Protein AF-A0A078JNH1-F1 (afdb_monomer)

Nearest PDB structures (foldseek):
  8ba0-assembly1_V  TM=3.307E-01  e=3.893E+00  Drosophila melanogaster

Structure (mmCIF, N/CA/C/O backbone):
data_AF-A0A078JNH1-F1
#
_entry.id   AF-A0A078JNH1-F1
#
loop_
_atom_site.group_PDB
_atom_site.id
_atom_site.type_symbol
_atom_site.label_atom_id
_atom_site.label_alt_id
_atom_site.label_comp_id
_atom_site.label_asym_id
_atom_site.label_entity_id
_atom_site.label_seq_id
_atom_site.pdbx_PDB_ins_code
_atom_site.Cartn_x
_atom_site.Cartn_y
_atom_site.Cartn_z
_atom_site.occupancy
_atom_site.B_iso_or_equiv
_atom_site.auth_seq_id
_atom_site.auth_comp_id
_atom_site.auth_asym_id
_atom_site.auth_atom_id
_atom_site.pdbx_PDB_model_num
ATOM 1 N N . THR A 1 1 ? -23.205 9.622 12.282 1.00 54.44 1 THR A N 1
ATOM 2 C CA . THR A 1 1 ? -22.327 8.786 13.148 1.00 54.44 1 THR A CA 1
ATOM 3 C C . THR A 1 1 ? -20.959 8.615 12.498 1.00 54.44 1 THR A C 1
ATOM 5 O O . THR A 1 1 ? -20.899 8.583 11.277 1.00 54.44 1 THR A O 1
ATOM 8 N N . GLU A 1 2 ? -19.852 8.508 13.252 1.00 53.31 2 GLU A N 1
ATOM 9 C CA . GLU A 1 2 ? -18.493 8.303 12.682 1.00 53.31 2 GLU A CA 1
ATOM 10 C C . GLU A 1 2 ? -18.423 7.120 11.695 1.00 53.31 2 GLU A C 1
ATOM 12 O O . GLU A 1 2 ? -17.671 7.160 10.721 1.00 53.31 2 GLU A O 1
ATOM 17 N N . LEU A 1 3 ? -19.259 6.097 11.907 1.00 55.19 3 LEU A N 1
ATOM 18 C CA . LEU A 1 3 ? -19.440 4.958 11.005 1.00 55.19 3 LEU A CA 1
ATOM 19 C C . LEU A 1 3 ? -19.937 5.370 9.608 1.00 55.19 3 LEU A C 1
ATOM 21 O O . LEU A 1 3 ? -19.397 4.893 8.618 1.00 55.19 3 LEU A O 1
ATOM 25 N N . GLN A 1 4 ? -20.882 6.310 9.501 1.00 54.06 4 GLN A N 1
ATOM 26 C CA . GLN A 1 4 ? -21.410 6.780 8.210 1.00 54.06 4 GLN A CA 1
ATOM 27 C C . GLN A 1 4 ? -20.365 7.560 7.400 1.00 54.06 4 GLN A C 1
ATOM 29 O O . GLN A 1 4 ? -20.279 7.383 6.188 1.00 54.06 4 GLN A O 1
ATOM 34 N N . LEU A 1 5 ? -19.526 8.368 8.060 1.00 58.75 5 LEU A N 1
ATOM 35 C CA . LEU A 1 5 ? -18.417 9.077 7.405 1.00 58.75 5 LEU A CA 1
ATOM 36 C C . LEU A 1 5 ? -17.328 8.108 6.920 1.00 58.75 5 LEU A C 1
ATOM 38 O O . LEU A 1 5 ? -16.784 8.293 5.831 1.00 58.75 5 LEU A O 1
ATOM 42 N N . ARG A 1 6 ? -17.033 7.052 7.694 1.00 55.78 6 ARG A N 1
ATOM 43 C CA . ARG A 1 6 ? -16.137 5.964 7.265 1.00 55.78 6 ARG A CA 1
ATOM 44 C C . ARG A 1 6 ? -16.710 5.211 6.062 1.00 55.78 6 ARG A C 1
ATOM 46 O O . ARG A 1 6 ? -15.981 4.979 5.103 1.00 55.78 6 ARG A O 1
ATOM 53 N N . GLN A 1 7 ? -18.005 4.892 6.077 1.00 56.88 7 GLN A N 1
ATOM 54 C CA . GLN A 1 7 ? -18.687 4.214 4.969 1.00 56.88 7 GLN A CA 1
ATOM 55 C C . GLN A 1 7 ? -18.676 5.058 3.683 1.00 56.88 7 GLN A C 1
ATOM 57 O O . GLN A 1 7 ? -18.342 4.548 2.619 1.00 56.88 7 GLN A O 1
ATOM 62 N N . GLN A 1 8 ? -18.993 6.354 3.786 1.00 54.41 8 GLN A N 1
ATOM 63 C CA . GLN A 1 8 ? -19.017 7.291 2.656 1.00 54.41 8 GLN A CA 1
ATOM 64 C C . GLN A 1 8 ? -17.631 7.477 2.026 1.00 54.41 8 GLN A C 1
ATOM 66 O O . GLN A 1 8 ? -17.498 7.371 0.808 1.00 54.41 8 GLN A O 1
ATOM 71 N N . LYS A 1 9 ? -16.579 7.671 2.837 1.00 56.66 9 LYS A N 1
ATOM 72 C CA . LYS A 1 9 ? -15.195 7.738 2.332 1.00 56.66 9 LYS A CA 1
ATOM 73 C C . LYS A 1 9 ? -14.790 6.453 1.610 1.00 56.66 9 LYS A C 1
ATOM 75 O O . LYS A 1 9 ? -14.185 6.517 0.542 1.00 56.66 9 LYS A O 1
ATOM 80 N N . LYS A 1 10 ? -15.179 5.298 2.156 1.00 56.53 10 LYS A N 1
ATOM 81 C CA . LYS A 1 10 ? -14.921 3.987 1.550 1.00 56.53 10 LYS A CA 1
ATOM 82 C C . LYS A 1 10 ? -15.655 3.807 0.216 1.00 56.53 10 LYS A C 1
ATOM 84 O O . LYS A 1 10 ? -15.110 3.184 -0.681 1.00 56.53 10 LYS A O 1
ATOM 89 N N . TYR A 1 11 ? -16.843 4.386 0.048 1.00 55.97 11 TYR A N 1
ATOM 90 C CA . TYR A 1 11 ? -17.604 4.302 -1.205 1.00 55.97 11 TYR A CA 1
ATOM 91 C C . TYR A 1 11 ? -17.050 5.203 -2.319 1.00 55.97 11 TYR A C 1
ATOM 93 O O . TYR A 1 11 ? -17.003 4.780 -3.469 1.00 55.97 11 TYR A O 1
ATOM 101 N N . VAL A 1 12 ? -16.601 6.422 -1.991 1.00 58.09 12 VAL A N 1
ATOM 102 C CA . VAL A 1 12 ? -16.107 7.391 -2.991 1.00 58.09 12 VAL A CA 1
ATOM 103 C C . VAL A 1 12 ? -14.664 7.098 -3.424 1.00 58.09 12 VAL A C 1
ATOM 105 O O . VAL A 1 12 ? -14.333 7.259 -4.594 1.00 58.09 12 VAL A O 1
ATOM 108 N N . PHE A 1 13 ? -13.805 6.634 -2.509 1.00 56.25 13 PHE A N 1
ATOM 109 C CA . PHE A 1 13 ? -12.390 6.358 -2.803 1.00 56.25 13 PHE A CA 1
ATOM 110 C C . PHE A 1 13 ? -12.049 4.863 -2.929 1.00 56.25 13 PHE A C 1
ATOM 112 O O . PHE A 1 13 ? -11.072 4.507 -3.593 1.00 56.25 13 PHE A O 1
ATOM 119 N N . GLY A 1 14 ? -12.843 3.968 -2.331 1.00 60.53 14 GLY A N 1
ATOM 120 C CA . GLY A 1 14 ? -12.448 2.571 -2.116 1.00 60.53 14 GLY A CA 1
ATOM 121 C C . GLY A 1 14 ? -12.211 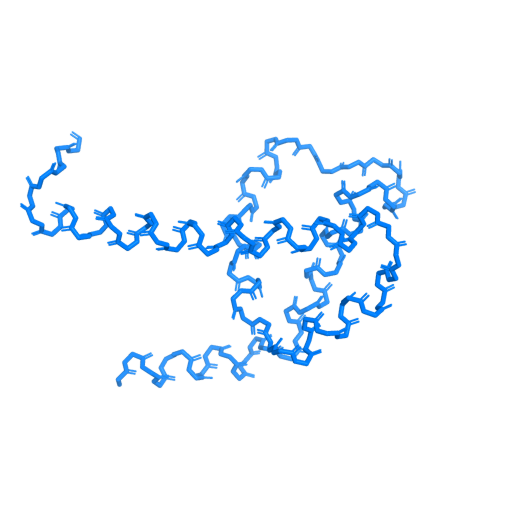1.761 -3.386 1.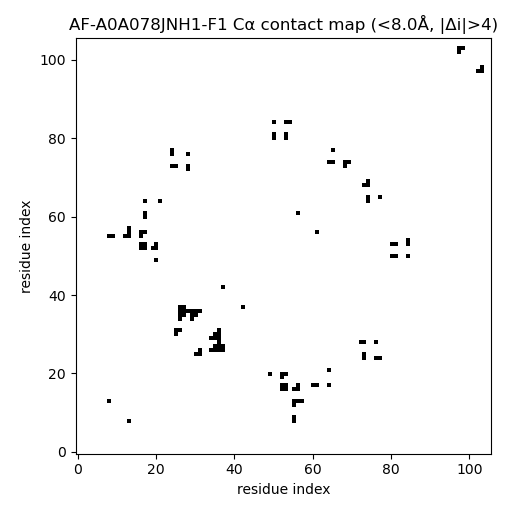00 60.53 14 GLY A C 1
ATOM 122 O O . GLY A 1 14 ? -11.349 0.894 -3.381 1.00 60.53 14 GLY A O 1
ATOM 123 N N . HIS A 1 15 ? -12.875 2.081 -4.502 1.00 68.19 15 HIS A N 1
ATOM 124 C CA . HIS A 1 15 ? -12.716 1.308 -5.740 1.00 68.19 15 HIS A CA 1
ATOM 125 C C . HIS A 1 15 ? -11.387 1.543 -6.476 1.00 68.19 15 HIS A C 1
ATOM 127 O O . HIS A 1 15 ? -11.058 0.796 -7.399 1.00 68.19 15 HIS A O 1
ATOM 133 N N . 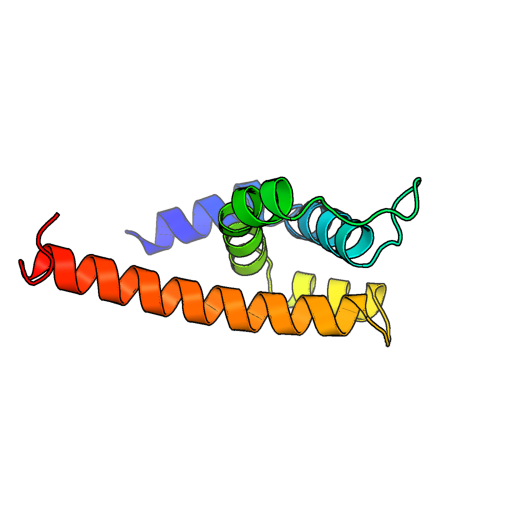HIS A 1 16 ? -10.614 2.575 -6.119 1.00 80.56 16 HIS A N 1
ATOM 134 C CA . HIS A 1 16 ? -9.379 2.919 -6.837 1.00 80.56 16 HIS A CA 1
ATOM 135 C C . HIS A 1 16 ? -8.162 3.162 -5.938 1.00 80.56 16 HIS A C 1
ATOM 137 O O . HIS A 1 16 ? -7.052 3.258 -6.462 1.00 80.56 16 HIS A O 1
ATOM 143 N N . CYS A 1 17 ? -8.316 3.189 -4.608 1.00 85.81 17 CYS A N 1
ATOM 144 C CA . CYS A 1 17 ? -7.189 3.331 -3.676 1.00 85.81 17 CYS A CA 1
ATOM 145 C C . CYS A 1 17 ? -6.073 2.310 -3.928 1.00 85.81 17 CYS A C 1
ATOM 147 O O . CYS A 1 17 ? -4.895 2.670 -3.905 1.00 85.81 17 CYS A O 1
ATOM 149 N N . PHE A 1 18 ? -6.433 1.060 -4.231 1.00 89.75 18 PHE A N 1
ATOM 150 C CA . PHE A 1 18 ? -5.459 -0.002 -4.473 1.00 89.75 18 PHE A CA 1
ATOM 151 C C . PHE A 1 18 ? -4.579 0.264 -5.702 1.00 89.75 18 PHE A C 1
ATOM 153 O O . PHE A 1 18 ? -3.437 -0.182 -5.733 1.00 89.75 18 PHE A O 1
ATOM 160 N N . LYS A 1 19 ? -5.063 1.026 -6.696 1.00 91.88 19 LYS A N 1
ATOM 161 C CA . LYS A 1 19 ? -4.277 1.392 -7.885 1.00 91.88 19 LYS A CA 1
ATOM 162 C C . LYS A 1 19 ? -3.146 2.349 -7.514 1.00 91.88 19 LYS A C 1
ATOM 164 O O . LYS A 1 19 ? -1.997 2.104 -7.867 1.00 91.88 19 LYS A O 1
ATOM 169 N N . PHE A 1 20 ? -3.459 3.394 -6.746 1.00 91.88 20 PHE A N 1
ATOM 170 C CA . PHE A 1 20 ? -2.453 4.330 -6.236 1.00 91.88 20 PHE A CA 1
ATOM 171 C C . PHE A 1 20 ? -1.459 3.633 -5.308 1.00 91.88 20 PHE A C 1
ATOM 173 O O . PHE A 1 20 ? -0.252 3.828 -5.441 1.00 91.88 20 PHE A O 1
ATOM 180 N N . LEU A 1 21 ? -1.959 2.769 -4.419 1.00 94.19 21 LEU A N 1
ATOM 181 C CA . LEU A 1 21 ? -1.114 1.975 -3.533 1.00 94.19 21 LEU A CA 1
ATOM 182 C C . LEU A 1 21 ? -0.186 1.039 -4.323 1.00 94.19 21 LEU A C 1
ATOM 184 O O . LEU A 1 21 ? 0.998 0.957 -4.013 1.00 94.19 21 LEU A O 1
ATOM 188 N N . SER A 1 22 ? -0.695 0.384 -5.372 1.00 94.56 22 SER A N 1
ATOM 189 C CA . SER A 1 22 ? 0.102 -0.486 -6.241 1.00 94.56 22 SER A CA 1
ATOM 190 C C . SER A 1 22 ? 1.257 0.266 -6.895 1.00 94.56 22 SER A C 1
ATOM 192 O O . SER A 1 22 ? 2.396 -0.188 -6.825 1.00 94.56 22 SER A O 1
ATOM 194 N N . ILE A 1 23 ? 0.975 1.438 -7.473 1.00 92.81 23 ILE A N 1
ATOM 195 C CA . ILE A 1 23 ? 1.983 2.282 -8.127 1.00 92.81 23 ILE A CA 1
ATOM 196 C C . ILE A 1 23 ? 3.058 2.709 -7.128 1.00 92.81 23 ILE A C 1
ATOM 198 O O . ILE A 1 23 ? 4.245 2.571 -7.414 1.00 92.81 23 ILE A O 1
ATOM 202 N N . TYR A 1 24 ? 2.649 3.190 -5.953 1.00 94.00 24 TYR A N 1
ATOM 203 C CA . TYR A 1 24 ? 3.580 3.592 -4.904 1.00 94.00 24 TYR A CA 1
ATOM 204 C C . TYR A 1 24 ? 4.516 2.440 -4.519 1.00 94.00 24 TYR A C 1
ATOM 206 O O . TYR A 1 24 ? 5.729 2.612 -4.547 1.00 94.00 24 TYR A O 1
ATOM 214 N N . ILE A 1 25 ? 3.975 1.247 -4.253 1.00 94.25 25 ILE A N 1
ATOM 215 C CA . ILE A 1 25 ? 4.774 0.076 -3.861 1.00 94.25 25 ILE A CA 1
ATOM 216 C C . ILE A 1 25 ? 5.742 -0.339 -4.974 1.00 94.25 25 ILE A C 1
ATOM 218 O O . ILE A 1 25 ? 6.919 -0.562 -4.701 1.00 94.25 25 ILE A O 1
ATOM 222 N N . TRP A 1 26 ? 5.281 -0.405 -6.226 1.00 92.81 26 TRP A N 1
ATOM 223 C CA . TRP A 1 26 ? 6.146 -0.752 -7.356 1.00 92.81 26 TRP A CA 1
ATOM 224 C C . TRP A 1 26 ? 7.326 0.212 -7.495 1.00 92.81 26 TRP A C 1
ATOM 226 O O . TRP A 1 26 ? 8.464 -0.230 -7.665 1.00 92.81 26 TRP A O 1
ATOM 236 N N . ILE A 1 27 ? 7.072 1.519 -7.389 1.00 91.44 27 ILE A N 1
ATOM 237 C CA . ILE A 1 27 ? 8.128 2.533 -7.455 1.00 91.44 27 ILE A CA 1
ATOM 238 C C . ILE A 1 27 ? 9.053 2.411 -6.239 1.00 91.44 27 ILE A C 1
ATOM 240 O O . ILE A 1 27 ? 10.266 2.383 -6.423 1.00 91.44 27 ILE A O 1
ATOM 244 N N . SER A 1 28 ? 8.519 2.265 -5.022 1.00 91.19 28 SER A N 1
ATOM 245 C CA . SER A 1 28 ? 9.316 2.097 -3.796 1.00 91.19 28 SER A CA 1
ATOM 246 C C . SER A 1 28 ? 10.239 0.880 -3.847 1.00 91.19 28 SER A C 1
ATOM 248 O O . SER A 1 28 ? 11.360 0.941 -3.349 1.00 91.19 28 SER A O 1
ATOM 250 N N . CYS A 1 29 ? 9.816 -0.202 -4.500 1.00 90.25 29 CYS A N 1
ATOM 251 C CA . CYS A 1 29 ? 10.638 -1.392 -4.708 1.00 90.25 29 CYS A CA 1
ATOM 252 C C . CYS A 1 29 ? 11.594 -1.295 -5.916 1.00 90.25 29 CYS A C 1
ATOM 254 O O . CYS A 1 29 ? 12.263 -2.274 -6.234 1.00 90.25 29 CYS A O 1
ATOM 256 N N . GLY A 1 30 ? 11.682 -0.140 -6.585 1.00 87.12 30 GLY A N 1
ATOM 257 C CA . GLY A 1 30 ? 12.632 0.102 -7.675 1.00 87.12 30 GLY A CA 1
ATOM 258 C C . GLY A 1 30 ? 12.177 -0.395 -9.050 1.00 87.12 30 GLY A C 1
ATOM 259 O O . GLY A 1 30 ? 12.980 -0.439 -9.977 1.00 87.12 30 GLY A O 1
ATOM 260 N N . TYR A 1 31 ? 10.896 -0.730 -9.224 1.00 83.31 31 TYR A N 1
ATOM 261 C CA . TYR A 1 31 ? 10.331 -1.171 -10.508 1.00 83.31 31 TYR A CA 1
ATOM 262 C C . TYR A 1 31 ? 9.711 -0.025 -11.328 1.00 83.31 31 TYR A C 1
ATOM 264 O O . TYR A 1 31 ? 8.970 -0.263 -12.279 1.00 83.31 31 TYR A O 1
ATOM 272 N N . GLY A 1 32 ? 9.991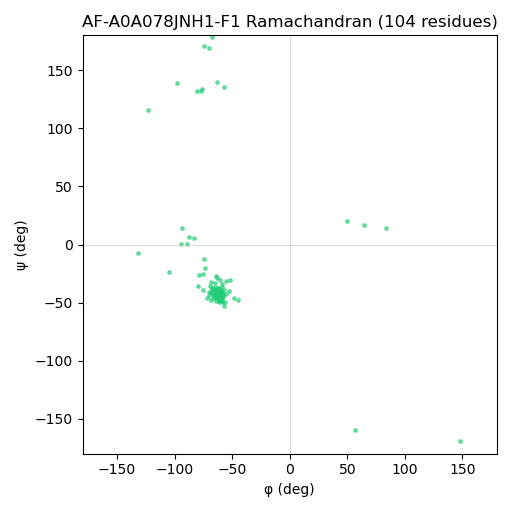 1.232 -10.970 1.00 74.88 32 GLY A N 1
ATOM 273 C CA . GLY A 1 32 ? 9.553 2.395 -11.746 1.00 74.88 32 GLY A CA 1
ATOM 274 C C . GLY A 1 32 ? 10.280 2.532 -13.098 1.00 74.88 32 GLY A C 1
ATOM 275 O O . GLY A 1 32 ? 11.312 1.894 -13.310 1.00 74.88 32 GLY A O 1
ATOM 276 N N . PRO A 1 33 ? 9.815 3.422 -14.000 1.00 71.25 33 PRO A N 1
ATOM 277 C CA . PRO A 1 33 ? 10.414 3.629 -15.328 1.00 71.25 33 PRO A CA 1
ATOM 278 C C . PRO A 1 33 ? 11.909 3.973 -15.299 1.00 71.25 33 PRO A C 1
ATOM 280 O O . PRO A 1 33 ? 12.656 3.609 -16.200 1.00 71.25 33 PRO A O 1
ATOM 283 N N . LEU A 1 34 ? 12.347 4.652 -14.236 1.00 74.62 34 LEU A N 1
ATOM 284 C CA . LEU A 1 34 ? 13.744 5.031 -14.017 1.00 74.62 34 LEU A CA 1
ATOM 285 C C . LEU A 1 34 ? 14.521 4.029 -13.150 1.00 74.62 34 LEU A C 1
ATOM 287 O O . LEU A 1 34 ? 15.682 4.276 -12.841 1.00 74.62 34 LEU A O 1
ATOM 291 N N . LYS A 1 35 ? 13.880 2.937 -12.707 1.00 73.69 35 LYS A N 1
ATOM 292 C CA . LYS A 1 35 ? 14.386 1.968 -11.715 1.00 73.69 35 LYS A CA 1
ATOM 293 C C . LYS A 1 35 ? 14.934 2.595 -10.425 1.00 73.69 35 LYS A C 1
ATOM 295 O O . LYS A 1 35 ? 15.705 1.980 -9.694 1.00 73.69 35 LYS A O 1
ATOM 300 N N . MET A 1 36 ? 14.530 3.830 -10.145 1.00 75.50 36 MET A N 1
ATOM 301 C CA . MET A 1 36 ? 14.841 4.539 -8.914 1.00 75.50 36 MET A CA 1
ATOM 302 C C . MET A 1 36 ? 13.657 4.420 -7.961 1.00 75.50 36 MET A C 1
ATOM 304 O O . MET A 1 36 ? 12.503 4.535 -8.381 1.00 75.50 36 MET A O 1
ATOM 308 N N . GLY A 1 37 ? 13.965 4.202 -6.684 1.00 83.00 37 GLY A N 1
ATOM 309 C CA . GLY A 1 37 ? 12.989 4.299 -5.606 1.00 83.00 37 GLY A CA 1
ATOM 310 C C . GLY A 1 37 ? 12.505 5.733 -5.382 1.00 83.00 37 GLY A C 1
ATOM 311 O O . GLY A 1 37 ? 12.965 6.688 -6.015 1.00 83.00 37 GLY A O 1
ATOM 312 N N . ILE A 1 38 ? 11.589 5.897 -4.432 1.00 88.12 38 ILE A N 1
ATOM 313 C CA . ILE A 1 38 ? 11.150 7.218 -3.974 1.00 88.12 38 ILE A CA 1
ATOM 314 C C . ILE A 1 38 ? 12.236 7.804 -3.065 1.00 88.12 38 ILE A C 1
ATOM 316 O O . ILE A 1 38 ? 12.749 7.126 -2.175 1.00 88.12 38 ILE A O 1
ATOM 320 N N . LYS A 1 39 ? 12.601 9.076 -3.277 1.00 90.25 39 LYS A N 1
ATOM 321 C CA . LYS A 1 39 ? 13.528 9.779 -2.376 1.00 90.25 39 LYS A CA 1
ATOM 322 C C . LYS A 1 39 ? 12.967 9.769 -0.956 1.00 90.25 39 LYS A C 1
ATOM 324 O O . LYS A 1 39 ? 11.803 10.107 -0.773 1.00 90.25 39 LYS A O 1
ATOM 329 N N . ARG A 1 40 ? 13.808 9.477 0.040 1.00 88.44 40 ARG A N 1
ATOM 330 C CA . ARG A 1 40 ? 13.404 9.342 1.451 1.00 88.44 40 ARG A CA 1
ATOM 331 C C . ARG A 1 40 ? 12.533 10.499 1.959 1.00 88.44 40 ARG A C 1
ATOM 333 O O . ARG A 1 40 ? 11.506 10.250 2.565 1.00 88.44 40 ARG A O 1
ATOM 340 N N . GLU A 1 41 ? 12.899 11.747 1.669 1.00 90.50 41 GLU A N 1
ATOM 341 C CA . GLU A 1 41 ? 12.131 12.931 2.102 1.00 90.50 41 GLU A CA 1
ATOM 342 C C . GLU A 1 41 ? 10.713 12.966 1.511 1.00 90.50 41 GLU A C 1
ATOM 344 O O . GLU A 1 41 ? 9.740 13.306 2.188 1.00 90.50 41 GLU A O 1
ATOM 349 N N . VAL A 1 42 ? 10.590 12.576 0.240 1.00 90.88 42 VAL A N 1
ATOM 350 C CA . VAL A 1 42 ? 9.298 12.472 -0.446 1.0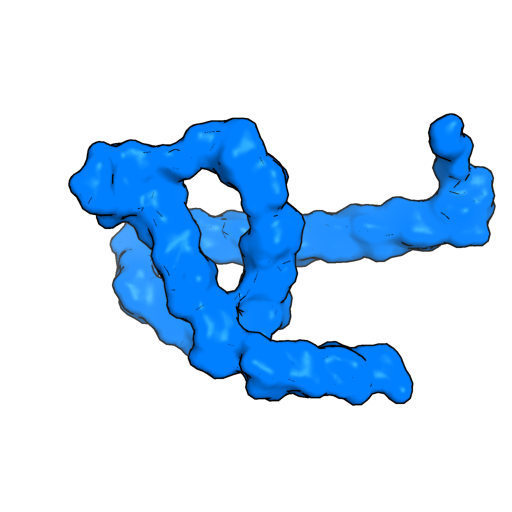0 90.88 42 VAL A CA 1
ATOM 351 C C . VAL A 1 42 ? 8.512 11.297 0.127 1.00 90.88 42 VAL A C 1
ATOM 353 O O . VAL A 1 42 ? 7.328 11.445 0.412 1.00 90.88 42 VAL A O 1
ATOM 356 N N . ASP A 1 43 ? 9.170 10.159 0.346 1.00 91.81 43 ASP A N 1
ATOM 357 C CA . ASP A 1 43 ? 8.559 8.968 0.932 1.00 91.81 43 ASP A CA 1
ATOM 358 C C . ASP A 1 43 ? 7.955 9.267 2.309 1.00 91.81 43 ASP A C 1
ATOM 360 O O . ASP A 1 43 ? 6.760 9.065 2.519 1.00 91.81 43 ASP A O 1
ATOM 364 N N . GLU A 1 44 ? 8.748 9.853 3.208 1.00 90.69 44 GLU A N 1
ATOM 365 C CA . GLU A 1 44 ? 8.337 10.260 4.556 1.00 90.69 44 GLU A CA 1
ATOM 366 C C . GLU A 1 44 ? 7.147 11.225 4.529 1.00 90.69 44 GLU A C 1
ATOM 368 O O . GLU A 1 44 ? 6.217 11.087 5.327 1.00 90.69 44 GLU A O 1
ATOM 373 N N . THR A 1 45 ? 7.130 12.157 3.574 1.00 93.94 45 THR A N 1
ATOM 374 C CA . THR A 1 45 ? 6.020 13.105 3.396 1.00 93.94 45 THR A CA 1
ATOM 375 C C . THR A 1 45 ? 4.749 12.414 2.890 1.00 93.94 45 THR A C 1
ATOM 377 O O . THR A 1 45 ? 3.642 12.776 3.290 1.00 93.94 45 THR A O 1
ATOM 380 N N . LEU A 1 46 ? 4.883 11.396 2.034 1.00 93.12 46 LEU A N 1
ATOM 381 C CA . LEU A 1 46 ? 3.758 10.631 1.490 1.00 93.12 46 LEU A CA 1
ATOM 382 C C . LEU A 1 46 ? 3.202 9.596 2.478 1.00 93.12 46 LEU A C 1
ATOM 384 O O . LEU A 1 46 ? 2.015 9.264 2.388 1.00 93.12 46 LEU A O 1
ATOM 388 N N . ARG A 1 47 ? 4.011 9.102 3.429 1.00 92.31 47 ARG A N 1
ATOM 389 C CA . ARG A 1 47 ? 3.647 8.022 4.369 1.00 92.31 47 ARG A CA 1
ATOM 390 C C . ARG A 1 47 ? 2.256 8.171 5.003 1.00 92.31 47 ARG A C 1
ATOM 392 O O . ARG A 1 47 ? 1.507 7.193 4.964 1.00 92.31 47 ARG A O 1
ATOM 399 N N . PRO A 1 48 ? 1.837 9.338 5.537 1.00 89.75 48 PRO A N 1
ATOM 400 C CA . PRO A 1 48 ? 0.498 9.483 6.111 1.00 89.75 48 PRO A CA 1
ATOM 401 C C . PRO A 1 48 ? -0.627 9.208 5.103 1.00 89.75 48 PRO A C 1
ATOM 403 O O . PRO A 1 48 ? -1.615 8.554 5.440 1.00 89.75 48 PRO A O 1
ATOM 406 N N . GLY A 1 49 ? -0.466 9.673 3.861 1.00 90.88 49 GLY A N 1
ATOM 407 C CA . GLY A 1 49 ? -1.412 9.422 2.775 1.00 90.88 49 GLY A CA 1
ATOM 408 C C . GLY A 1 49 ? -1.424 7.954 2.355 1.00 90.88 49 GLY A C 1
ATOM 409 O O . GLY A 1 49 ? -2.491 7.375 2.172 1.00 90.88 49 GLY A O 1
ATOM 410 N N . VAL A 1 50 ? -0.252 7.318 2.288 1.00 93.75 50 VAL A N 1
ATOM 411 C CA . VAL A 1 50 ? -0.127 5.883 1.992 1.00 93.75 50 VAL A CA 1
ATOM 412 C C . VAL A 1 50 ? -0.835 5.041 3.052 1.00 93.75 50 VAL A C 1
ATOM 414 O O . VAL A 1 50 ? -1.599 4.144 2.703 1.00 93.75 50 VAL A O 1
ATOM 417 N N . TYR A 1 51 ? -0.674 5.354 4.340 1.00 92.44 51 TYR A N 1
ATOM 418 C CA . TYR A 1 51 ? -1.409 4.663 5.402 1.00 92.44 51 TYR A CA 1
ATOM 419 C C . TYR A 1 51 ? -2.926 4.832 5.266 1.00 92.44 51 TYR A C 1
ATOM 421 O O . TYR A 1 51 ? -3.668 3.874 5.478 1.00 92.44 51 TYR A O 1
ATOM 429 N N . ALA A 1 52 ? -3.396 6.012 4.851 1.00 88.12 52 ALA A N 1
ATOM 430 C CA . ALA A 1 52 ? -4.814 6.2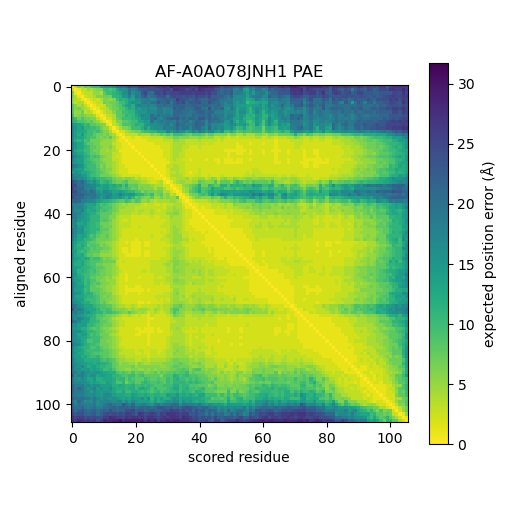24 4.569 1.00 88.12 52 ALA A CA 1
ATOM 431 C C . ALA A 1 52 ? -5.306 5.385 3.374 1.00 88.12 52 ALA A C 1
ATOM 433 O O . ALA A 1 52 ? -6.425 4.869 3.411 1.00 88.12 52 ALA A O 1
ATOM 434 N N . LEU A 1 53 ? -4.480 5.195 2.336 1.00 90.62 53 LEU A N 1
ATOM 435 C CA . LEU A 1 53 ? -4.794 4.298 1.216 1.00 90.62 53 LEU A CA 1
ATOM 436 C C . LEU A 1 53 ? -4.869 2.833 1.667 1.00 90.62 53 LEU A C 1
ATOM 438 O O . LEU A 1 53 ? -5.798 2.129 1.270 1.00 90.62 53 LEU A O 1
ATOM 442 N N . VAL A 1 54 ? -3.939 2.385 2.517 1.00 91.06 54 VAL A N 1
ATOM 443 C CA . VAL A 1 54 ? -3.928 1.023 3.082 1.00 91.06 54 VAL A CA 1
ATOM 444 C C . VAL A 1 54 ? -5.196 0.743 3.899 1.00 91.06 54 VAL A C 1
ATOM 446 O O . VAL A 1 54 ? -5.795 -0.323 3.740 1.00 91.06 54 VAL A O 1
ATOM 449 N N . ASP A 1 55 ? -5.632 1.695 4.731 1.00 87.12 55 ASP A N 1
ATOM 450 C CA . ASP A 1 55 ? -6.873 1.589 5.521 1.00 87.12 55 ASP A CA 1
ATOM 451 C C . ASP A 1 55 ? -8.136 1.624 4.640 1.00 87.12 55 ASP A C 1
ATOM 453 O O . ASP A 1 55 ? -9.133 0.962 4.928 1.00 87.12 55 ASP A O 1
ATOM 457 N N . SER A 1 56 ? -8.081 2.357 3.524 1.00 86.81 56 SER A N 1
ATOM 458 C CA . SER A 1 56 ? -9.206 2.482 2.589 1.00 86.81 56 SER A CA 1
ATOM 459 C C . SER A 1 56 ? -9.413 1.241 1.715 1.00 86.81 56 SER A C 1
ATOM 461 O O . SER A 1 56 ? -10.536 1.003 1.267 1.00 86.81 56 SER A O 1
ATOM 463 N N . CYS A 1 57 ? -8.365 0.443 1.479 1.00 88.94 57 CYS A N 1
ATOM 464 C CA . CYS A 1 57 ? -8.464 -0.803 0.718 1.00 88.94 57 CYS A CA 1
ATOM 465 C C . CYS A 1 57 ? -9.373 -1.819 1.432 1.00 88.94 57 CYS A C 1
ATOM 467 O O . CYS A 1 57 ? -9.322 -1.988 2.655 1.00 88.94 57 CYS A O 1
ATOM 469 N N . SER A 1 58 ? -10.201 -2.532 0.670 1.00 87.75 58 SER A N 1
ATOM 470 C CA . SER A 1 58 ? -10.941 -3.693 1.170 1.00 87.75 58 SER A CA 1
ATOM 471 C C . SER A 1 58 ? -10.027 -4.916 1.343 1.00 87.75 58 SER A C 1
ATOM 473 O O . SER A 1 58 ? -8.867 -4.910 0.925 1.00 87.75 58 SER A O 1
ATOM 475 N N . ASP A 1 59 ? -10.535 -5.984 1.964 1.00 88.81 59 ASP A N 1
ATOM 476 C CA . ASP A 1 59 ? -9.806 -7.259 2.036 1.00 88.81 59 ASP A CA 1
ATOM 477 C C . ASP A 1 59 ? -9.561 -7.848 0.644 1.00 88.81 59 ASP A C 1
ATOM 479 O O . ASP A 1 59 ? -8.468 -8.339 0.368 1.00 88.81 59 ASP A O 1
ATOM 483 N N . GLN A 1 60 ? -10.537 -7.707 -0.258 1.00 90.25 60 GLN A N 1
ATOM 484 C CA . GLN A 1 60 ? -10.416 -8.138 -1.646 1.00 90.25 60 GLN A CA 1
ATOM 485 C C . GLN A 1 60 ? -9.327 -7.356 -2.389 1.00 90.25 60 GLN A C 1
ATOM 487 O O . GLN A 1 60 ? -8.513 -7.962 -3.078 1.00 90.25 60 GLN A O 1
ATOM 492 N N . ASP A 1 61 ? -9.256 -6.034 -2.208 1.00 91.38 61 ASP A N 1
ATOM 493 C CA . ASP A 1 61 ? -8.201 -5.209 -2.811 1.00 91.38 61 ASP A CA 1
ATOM 494 C C . ASP A 1 61 ? -6.812 -5.622 -2.317 1.00 91.38 61 ASP A C 1
ATOM 496 O O . ASP A 1 61 ? -5.867 -5.728 -3.098 1.00 91.38 61 ASP A O 1
ATOM 500 N N . ARG A 1 62 ? -6.678 -5.894 -1.013 1.00 90.06 62 ARG A N 1
ATOM 501 C CA . ARG A 1 62 ? -5.419 -6.373 -0.430 1.00 90.06 62 ARG A CA 1
ATOM 502 C C . ARG A 1 62 ? -5.025 -7.735 -0.988 1.00 90.06 62 ARG A C 1
ATOM 504 O O . ARG A 1 62 ? -3.871 -7.926 -1.362 1.00 90.06 62 ARG A O 1
ATOM 511 N N . GLN A 1 63 ? -5.966 -8.672 -1.068 1.00 92.50 63 GLN A N 1
ATOM 512 C CA . GLN A 1 63 ? -5.713 -9.999 -1.628 1.00 92.50 63 GLN A CA 1
ATOM 513 C C . GLN A 1 63 ? -5.353 -9.927 -3.117 1.00 92.50 63 GLN A C 1
ATOM 515 O O . GLN A 1 63 ? -4.429 -10.611 -3.565 1.00 92.50 63 GLN A O 1
ATOM 520 N N . TYR A 1 64 ? -6.023 -9.052 -3.868 1.00 93.12 64 TYR A N 1
ATOM 521 C CA . TYR A 1 64 ? -5.676 -8.751 -5.250 1.00 93.12 64 TYR A CA 1
ATOM 522 C C . TYR A 1 64 ? -4.239 -8.230 -5.354 1.00 93.12 64 TYR A C 1
ATOM 524 O O . TYR A 1 64 ? -3.454 -8.780 -6.120 1.00 93.12 64 TYR A O 1
ATOM 532 N N . LEU A 1 65 ? -3.846 -7.250 -4.533 1.00 94.12 65 LEU A N 1
ATOM 533 C CA . LEU A 1 65 ? -2.474 -6.732 -4.521 1.00 94.12 65 LEU A CA 1
ATOM 534 C C . LEU A 1 65 ? -1.443 -7.811 -4.167 1.00 94.12 65 LEU A C 1
ATOM 536 O O . LEU A 1 65 ? -0.415 -7.903 -4.832 1.00 94.12 65 LEU A O 1
ATOM 540 N N . HIS A 1 66 ? -1.717 -8.663 -3.174 1.00 93.81 66 HIS A N 1
ATOM 541 C CA . HIS A 1 66 ? -0.846 -9.800 -2.854 1.00 93.81 66 HIS A CA 1
ATOM 542 C C . HIS A 1 66 ? -0.674 -10.759 -4.037 1.00 93.81 66 HIS A C 1
ATOM 544 O O . HIS A 1 66 ? 0.420 -11.280 -4.235 1.00 93.81 66 HIS A O 1
ATOM 550 N N . THR A 1 67 ? -1.732 -10.968 -4.823 1.00 94.25 67 THR A N 1
ATOM 551 C CA . THR A 1 67 ? -1.696 -11.813 -6.023 1.00 94.25 67 THR A CA 1
ATOM 552 C C . THR A 1 67 ? -0.904 -11.142 -7.146 1.00 94.25 67 THR A C 1
ATOM 554 O O . THR A 1 67 ? -0.029 -11.770 -7.731 1.00 94.25 67 THR A O 1
ATOM 557 N N . VAL A 1 68 ? -1.155 -9.854 -7.406 1.00 92.75 68 VAL A N 1
ATOM 558 C CA . VAL A 1 68 ? -0.460 -9.063 -8.439 1.00 92.75 68 VAL A CA 1
ATOM 559 C C . VAL A 1 68 ? 1.037 -8.963 -8.172 1.00 92.75 68 VAL A C 1
ATOM 561 O O . VAL A 1 68 ? 1.829 -9.042 -9.105 1.00 92.75 68 VAL A O 1
ATOM 564 N N . PHE A 1 69 ? 1.438 -8.776 -6.915 1.00 94.12 69 PHE A N 1
ATOM 565 C CA . PHE A 1 69 ? 2.854 -8.687 -6.564 1.00 94.12 69 PHE A CA 1
ATOM 566 C C . PHE A 1 69 ? 3.575 -10.034 -6.603 1.00 94.12 69 PHE A C 1
ATOM 568 O O . PHE A 1 69 ? 4.801 -10.040 -6.691 1.00 94.12 69 PHE A O 1
ATOM 575 N N . GLY A 1 70 ? 2.843 -11.150 -6.531 1.00 92.38 70 GLY A N 1
ATOM 576 C CA . GLY A 1 70 ? 3.433 -12.480 -6.438 1.00 92.38 70 GLY A CA 1
ATOM 577 C C . GLY A 1 70 ? 4.372 -12.619 -5.236 1.00 92.38 70 GLY A C 1
ATOM 578 O O . GLY A 1 70 ? 4.302 -11.870 -4.262 1.00 92.38 70 GLY A O 1
ATOM 579 N N . GLU A 1 71 ? 5.266 -13.599 -5.276 1.00 90.38 71 GLU A N 1
ATOM 580 C CA . GLU A 1 71 ? 6.347 -13.693 -4.294 1.00 90.38 71 GLU A CA 1
ATOM 581 C C . GLU A 1 71 ? 7.450 -12.686 -4.620 1.00 90.38 71 GLU A C 1
ATOM 583 O O . GLU A 1 71 ? 7.895 -12.592 -5.762 1.00 90.38 71 GLU A O 1
ATOM 588 N N . GLY A 1 72 ? 7.900 -11.925 -3.618 1.00 90.06 72 GLY A N 1
ATOM 589 C CA . GLY A 1 72 ? 8.989 -10.976 -3.814 1.00 90.06 72 GLY A CA 1
ATOM 590 C C . GLY A 1 72 ? 8.918 -9.717 -2.948 1.00 90.06 72 GLY A C 1
ATOM 591 O O . GLY A 1 72 ? 8.108 -9.621 -2.018 1.00 90.06 72 GLY A O 1
ATOM 592 N N . PRO A 1 73 ? 9.775 -8.726 -3.253 1.00 90.81 73 PRO A N 1
ATOM 593 C CA . PRO A 1 73 ? 9.955 -7.534 -2.428 1.00 90.81 73 PRO A CA 1
ATOM 594 C C . PRO A 1 73 ? 8.678 -6.695 -2.303 1.00 90.81 73 PRO A C 1
ATOM 596 O O . PRO A 1 73 ? 8.374 -6.239 -1.206 1.00 90.81 73 PRO A O 1
ATOM 599 N N . CYS A 1 74 ? 7.882 -6.557 -3.369 1.00 94.06 74 CYS A N 1
ATOM 600 C CA . CYS A 1 74 ? 6.638 -5.780 -3.337 1.00 94.06 74 CYS A CA 1
ATOM 601 C C . CYS A 1 74 ? 5.592 -6.375 -2.383 1.00 94.06 74 CYS A C 1
ATOM 603 O O . CYS A 1 74 ? 4.929 -5.641 -1.648 1.00 94.06 74 CYS A O 1
ATOM 605 N N . ARG A 1 75 ? 5.468 -7.710 -2.340 1.00 94.75 75 ARG A N 1
ATOM 606 C CA . ARG A 1 75 ? 4.553 -8.402 -1.418 1.00 94.75 75 ARG A CA 1
ATOM 607 C C . ARG A 1 75 ? 4.991 -8.236 0.035 1.00 94.75 75 ARG A C 1
ATOM 609 O O . ARG A 1 75 ? 4.147 -7.969 0.890 1.00 94.75 75 ARG A O 1
ATOM 616 N N . ASN A 1 76 ? 6.292 -8.348 0.302 1.00 94.25 76 ASN A N 1
ATOM 617 C CA . ASN A 1 76 ? 6.851 -8.133 1.639 1.00 94.25 76 ASN A CA 1
ATOM 618 C C . ASN A 1 76 ? 6.677 -6.677 2.084 1.00 94.25 76 ASN A C 1
ATOM 620 O O . ASN A 1 76 ? 6.289 -6.415 3.221 1.00 94.25 76 ASN A O 1
ATOM 624 N N . TYR A 1 77 ? 6.890 -5.733 1.168 1.00 94.69 77 TYR A N 1
ATOM 625 C CA . TYR A 1 77 ? 6.709 -4.312 1.426 1.00 94.69 77 TYR A CA 1
ATOM 626 C C . TYR A 1 77 ? 5.242 -3.962 1.715 1.00 94.69 77 TYR A C 1
ATOM 628 O O . TYR A 1 77 ? 4.970 -3.223 2.657 1.00 94.69 77 TYR A O 1
ATOM 636 N N . LEU A 1 78 ? 4.278 -4.553 0.994 1.00 95.69 78 LEU A N 1
ATOM 637 C CA . LEU A 1 78 ? 2.848 -4.416 1.307 1.00 95.69 78 LEU A CA 1
ATOM 638 C C . LEU A 1 78 ? 2.518 -4.902 2.731 1.00 95.69 78 LEU A C 1
ATOM 640 O O . LEU A 1 78 ? 1.756 -4.246 3.444 1.00 95.69 78 LEU A O 1
ATOM 644 N N . ALA A 1 79 ? 3.088 -6.033 3.156 1.00 94.38 79 ALA A N 1
ATOM 645 C CA . ALA A 1 79 ? 2.868 -6.570 4.499 1.00 94.38 79 ALA A CA 1
ATOM 646 C C . ALA A 1 79 ? 3.457 -5.655 5.588 1.00 94.38 79 ALA A C 1
ATOM 648 O O . ALA A 1 79 ? 2.774 -5.348 6.568 1.00 94.38 79 ALA A O 1
ATOM 649 N N . ALA A 1 80 ? 4.683 -5.162 5.383 1.00 94.69 80 ALA A N 1
ATOM 650 C CA . ALA A 1 80 ? 5.327 -4.202 6.280 1.00 94.69 80 ALA A CA 1
ATOM 651 C C . ALA A 1 80 ? 4.521 -2.896 6.378 1.00 94.69 80 ALA A C 1
ATOM 653 O O . ALA A 1 80 ? 4.198 -2.445 7.475 1.00 94.69 80 ALA A O 1
ATOM 654 N N . LEU A 1 81 ? 4.086 -2.348 5.238 1.00 94.19 81 LEU A N 1
ATOM 655 C CA . LEU A 1 81 ? 3.225 -1.165 5.180 1.00 94.19 81 LEU A CA 1
ATOM 656 C C . LEU A 1 81 ? 1.941 -1.335 5.988 1.00 94.19 81 LEU A C 1
ATOM 658 O O . LEU A 1 81 ? 1.516 -0.406 6.677 1.00 94.19 81 LEU A O 1
ATOM 662 N N . LYS A 1 82 ? 1.307 -2.511 5.905 1.00 93.44 82 LYS A N 1
ATOM 663 C CA . LYS A 1 82 ? 0.089 -2.791 6.663 1.00 93.44 82 LYS A CA 1
ATOM 664 C C . LYS A 1 82 ? 0.361 -2.769 8.164 1.00 93.44 82 LYS A C 1
ATOM 666 O O . LYS A 1 82 ? -0.333 -2.052 8.886 1.00 93.44 82 LYS A O 1
ATOM 671 N N . GLN A 1 83 ? 1.403 -3.464 8.613 1.00 93.69 83 GLN A N 1
ATOM 672 C CA . GLN A 1 83 ? 1.808 -3.477 10.017 1.00 93.69 83 GLN A CA 1
ATOM 673 C C . GLN A 1 83 ? 2.130 -2.065 10.537 1.00 93.69 83 GLN A C 1
ATOM 675 O O . GLN A 1 83 ? 1.657 -1.665 11.602 1.00 93.69 83 GLN A O 1
ATOM 680 N N . GLU A 1 84 ? 2.892 -1.285 9.772 1.00 92.56 84 GLU A N 1
ATOM 681 C CA . GLU A 1 84 ? 3.248 0.093 10.115 1.00 92.56 84 GLU A CA 1
ATOM 682 C C . GLU A 1 84 ? 2.020 1.009 10.169 1.00 92.56 84 GLU A C 1
ATOM 684 O O . GLU A 1 84 ? 1.900 1.824 11.086 1.00 92.56 84 GLU A O 1
ATOM 689 N N . SER A 1 85 ? 1.067 0.843 9.244 1.00 90.25 85 SER A N 1
ATOM 690 C CA . SER A 1 85 ? -0.186 1.607 9.246 1.00 90.25 85 SER A CA 1
ATOM 691 C C . SER A 1 85 ? -1.013 1.354 10.513 1.00 90.25 85 SER A C 1
ATOM 693 O O . SER A 1 85 ? -1.527 2.302 11.114 1.00 90.25 85 SER A O 1
ATOM 695 N N . ASP A 1 86 ? -1.069 0.102 10.978 1.00 89.44 86 ASP A N 1
ATOM 696 C CA . ASP A 1 86 ? -1.812 -0.290 12.177 1.00 89.44 86 ASP A CA 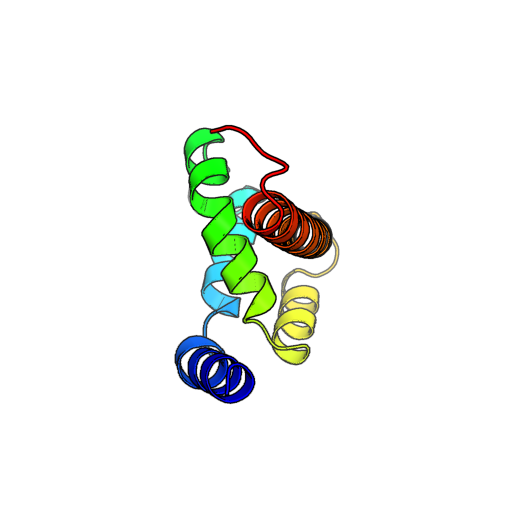1
ATOM 697 C C . ASP A 1 86 ? -1.146 0.262 13.450 1.00 89.44 86 ASP A C 1
ATOM 699 O O . ASP A 1 86 ? -1.820 0.783 14.349 1.00 89.44 86 ASP A O 1
ATOM 703 N N . LEU A 1 87 ? 0.191 0.224 13.508 1.00 88.25 87 LEU A N 1
ATOM 704 C CA . LEU A 1 87 ? 0.971 0.841 14.584 1.00 88.25 87 LEU A CA 1
ATOM 705 C C . LEU A 1 87 ? 0.792 2.361 14.612 1.00 88.25 87 LEU A C 1
ATOM 707 O O . LEU A 1 87 ? 0.550 2.928 15.681 1.00 88.25 87 LEU A O 1
ATOM 711 N N . ASN A 1 88 ? 0.851 3.020 13.454 1.00 86.50 88 ASN A N 1
ATOM 712 C CA . ASN A 1 88 ? 0.646 4.459 13.347 1.00 86.50 88 ASN A CA 1
ATOM 713 C C . ASN A 1 88 ? -0.768 4.856 13.791 1.00 86.50 88 ASN A C 1
ATOM 715 O O . ASN A 1 88 ? -0.933 5.815 14.546 1.00 86.50 88 ASN A O 1
ATOM 719 N N . PHE A 1 89 ? -1.791 4.088 13.409 1.00 81.00 89 PHE A N 1
ATOM 720 C CA . PHE A 1 89 ? -3.159 4.314 13.875 1.00 81.00 89 PHE A CA 1
ATOM 721 C C . PHE A 1 89 ? -3.267 4.203 15.403 1.00 81.00 89 PHE A C 1
ATOM 723 O O . PHE A 1 89 ? -3.856 5.075 16.053 1.00 81.00 89 PHE A O 1
ATOM 730 N N . LYS A 1 90 ? -2.651 3.174 16.002 1.00 82.38 90 LYS A N 1
ATOM 731 C CA . LYS A 1 90 ? -2.599 2.996 17.461 1.00 82.38 90 LYS A CA 1
ATOM 732 C C . LYS A 1 90 ? -1.894 4.170 18.148 1.00 82.38 90 LYS A C 1
ATOM 734 O O . LYS A 1 90 ? -2.443 4.725 19.102 1.00 82.38 90 LYS A O 1
ATOM 739 N N . TYR A 1 91 ? -0.725 4.571 17.647 1.00 81.94 91 TYR A N 1
ATOM 740 C CA . TYR A 1 91 ? 0.050 5.690 18.184 1.00 81.94 91 TYR A CA 1
ATOM 741 C C . TYR A 1 91 ? -0.725 7.005 18.099 1.00 81.94 91 TYR A C 1
ATOM 743 O O . TYR A 1 91 ? -0.840 7.719 19.093 1.00 81.94 91 TYR A O 1
ATOM 751 N N . MET A 1 92 ? -1.318 7.302 16.941 1.00 78.06 92 MET A N 1
ATOM 752 C CA . MET A 1 92 ? -2.120 8.507 16.745 1.00 78.06 92 MET A CA 1
ATOM 753 C C . MET A 1 92 ? -3.300 8.536 17.715 1.00 78.06 92 MET A C 1
ATOM 755 O O . MET A 1 92 ? -3.504 9.533 18.407 1.00 78.06 92 MET A O 1
ATOM 759 N N . LYS A 1 93 ? -4.030 7.423 17.855 1.00 77.38 93 LYS A N 1
ATOM 760 C CA . LYS A 1 93 ? -5.132 7.303 18.819 1.00 77.38 93 LYS A CA 1
ATOM 761 C C . LYS A 1 93 ? -4.666 7.552 20.257 1.00 77.38 93 LYS A C 1
ATOM 763 O O . LYS A 1 93 ? -5.335 8.267 21.004 1.00 77.38 93 LYS A O 1
ATOM 768 N N . GLU A 1 94 ? -3.520 6.999 20.652 1.00 77.00 94 GLU A N 1
ATOM 769 C CA . GLU A 1 94 ? -2.954 7.216 21.984 1.00 77.00 94 GLU A CA 1
ATOM 770 C C . GLU A 1 94 ? -2.497 8.665 22.193 1.00 77.00 94 GLU A C 1
ATOM 772 O O . GLU A 1 94 ? -2.772 9.247 23.244 1.00 77.00 94 GLU A O 1
ATOM 777 N N . ARG A 1 95 ? -1.862 9.278 21.190 1.00 77.00 95 ARG A N 1
ATOM 778 C CA . ARG A 1 95 ? -1.436 10.681 21.216 1.00 77.00 95 ARG A CA 1
ATOM 779 C C . ARG A 1 95 ? -2.632 11.613 21.381 1.00 77.00 95 ARG A C 1
ATOM 781 O O . ARG A 1 95 ? -2.623 12.440 22.288 1.00 77.00 95 ARG A O 1
ATOM 788 N N . PHE A 1 96 ? -3.698 11.423 20.601 1.00 76.44 96 PHE A N 1
ATOM 789 C CA . PHE A 1 96 ? -4.947 12.174 20.769 1.00 76.44 96 PHE A CA 1
ATOM 790 C C . PHE A 1 96 ? -5.563 11.962 22.155 1.00 76.44 96 PHE A C 1
ATOM 792 O O . PHE A 1 96 ? -6.032 12.921 22.767 1.00 76.44 96 PHE A O 1
ATOM 799 N N . ARG A 1 97 ? -5.517 10.735 22.695 1.00 76.38 97 ARG A N 1
ATOM 800 C CA . ARG A 1 97 ? -5.966 10.462 24.068 1.00 76.38 97 ARG A CA 1
ATOM 801 C C . ARG A 1 97 ? -5.146 11.250 25.089 1.00 76.38 97 ARG A C 1
ATOM 803 O O . ARG A 1 97 ? -5.722 11.857 25.983 1.00 76.38 97 ARG A O 1
ATOM 810 N N . LYS A 1 98 ? -3.815 11.261 24.966 1.00 75.88 98 LYS A N 1
ATOM 811 C CA . LYS A 1 98 ? -2.923 11.992 25.881 1.00 75.88 98 LYS A CA 1
ATOM 812 C C . LYS A 1 98 ? -3.113 13.510 25.782 1.00 75.88 98 LYS A C 1
ATOM 814 O O . LYS A 1 98 ? -3.128 14.156 26.825 1.00 75.88 98 LYS A O 1
ATOM 819 N N . ILE A 1 99 ? -3.338 14.053 24.580 1.00 78.31 99 ILE A N 1
ATOM 820 C CA . ILE A 1 99 ? -3.685 15.470 24.368 1.00 78.31 99 ILE A CA 1
ATOM 821 C C . ILE A 1 99 ? -5.012 15.805 25.064 1.00 78.31 99 ILE A C 1
ATOM 823 O O . ILE A 1 99 ? -5.061 16.743 25.852 1.00 78.31 99 ILE A O 1
ATOM 827 N N . LYS A 1 100 ? -6.066 14.998 24.865 1.00 74.94 100 LYS A N 1
ATOM 828 C CA . LYS A 1 100 ? -7.363 15.197 25.545 1.00 74.94 100 LYS A CA 1
ATOM 829 C C . LYS A 1 100 ? -7.274 15.115 27.072 1.00 74.94 100 LYS A C 1
ATOM 831 O O . LYS A 1 100 ? -8.055 15.759 27.756 1.00 74.94 100 LYS A O 1
ATOM 836 N N . MET A 1 101 ? -6.341 14.326 27.602 1.00 77.25 101 MET A N 1
ATOM 837 C CA . MET A 1 101 ? -6.100 14.197 29.045 1.00 77.25 101 MET A CA 1
ATOM 838 C C . MET A 1 101 ? -5.119 15.248 29.599 1.00 77.25 101 MET A C 1
ATOM 840 O O . MET A 1 101 ? -4.702 15.116 30.746 1.00 77.25 101 MET A O 1
ATOM 844 N N . GLY A 1 102 ? -4.682 16.232 28.801 1.00 74.62 102 GLY A N 1
ATOM 845 C CA . GLY A 1 102 ? -3.718 17.255 29.231 1.00 74.62 102 GLY A CA 1
ATOM 846 C C . GLY A 1 102 ? -2.322 16.713 29.573 1.00 74.62 102 GLY A C 1
ATOM 847 O O . GLY A 1 102 ? -1.541 17.385 30.238 1.00 74.62 102 GLY A O 1
ATOM 848 N N . LYS A 1 103 ? -1.988 15.487 29.142 1.00 69.62 103 LYS A N 1
ATOM 849 C CA . LYS A 1 103 ? -0.721 14.800 29.468 1.00 69.62 103 LYS A CA 1
ATOM 850 C C . LYS A 1 103 ? 0.415 15.078 28.476 1.00 69.62 103 LYS A C 1
ATOM 852 O O . LYS A 1 103 ? 1.497 14.521 28.632 1.00 69.62 103 LYS A O 1
ATOM 857 N N . VAL A 1 104 ? 0.181 15.898 27.453 1.00 62.69 104 VAL A N 1
ATOM 858 C CA . VAL A 1 104 ? 1.200 16.341 26.489 1.00 62.69 104 VAL A CA 1
ATOM 859 C C . VAL A 1 104 ? 1.225 17.862 26.527 1.00 62.69 104 VAL A C 1
ATOM 861 O O . VAL A 1 104 ? 0.220 18.485 26.193 1.00 62.69 104 VAL A O 1
ATOM 864 N N . ARG A 1 105 ? 2.347 18.446 26.962 1.00 57.50 105 ARG A N 1
ATOM 865 C CA . ARG A 1 105 ? 2.621 19.872 26.755 1.00 57.50 105 ARG A CA 1
ATOM 866 C C . ARG A 1 105 ? 3.140 20.044 25.328 1.00 57.50 105 ARG A C 1
ATOM 868 O O . ARG A 1 105 ? 3.953 19.229 24.891 1.00 57.50 105 ARG A O 1
ATOM 875 N N . VAL A 1 106 ? 2.565 21.018 24.623 1.00 54.47 106 VAL A N 1
ATOM 876 C CA . VAL A 1 106 ? 2.962 21.430 23.268 1.00 54.47 106 VAL A CA 1
ATOM 877 C C . VAL A 1 106 ? 4.374 21.991 23.307 1.00 54.47 106 VAL A C 1
ATOM 879 O O . VAL A 1 106 ? 4.671 22.693 24.301 1.00 54.47 106 VAL A O 1
#

Foldseek 3Di:
DVVVVLVVLLVVPAVCLLVVLLVLLCQQCQNDPRSHHDDPVVCVVCLVVSLVSLVSYDPVSLVVSCVVVDDDDSNVVNVVSNVVSVVVVVVVVVVVVCVVVVNDDD

Sequence (106 aa):
TELQLR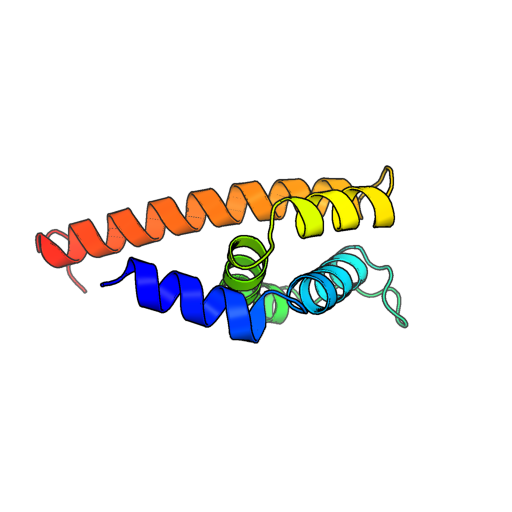QQKKYVFGHHCFKFLSIYIWISCGYGPLKMGIKREVDETLRPGVYALVDSCSDQDRQYLHTVFGEGPCRNYLAALKQESDLNFKYMKERFRKIKMGKVRV

Organism: Brassica napus (NCBI:txid3708)

pLDDT: mean 82.58, std 13.16, range [53.31, 95.69]

Solvent-accessible surface area (backbone atoms only — not comparable to full-atom values): 5875 Å² total; per-residue (Å²): 107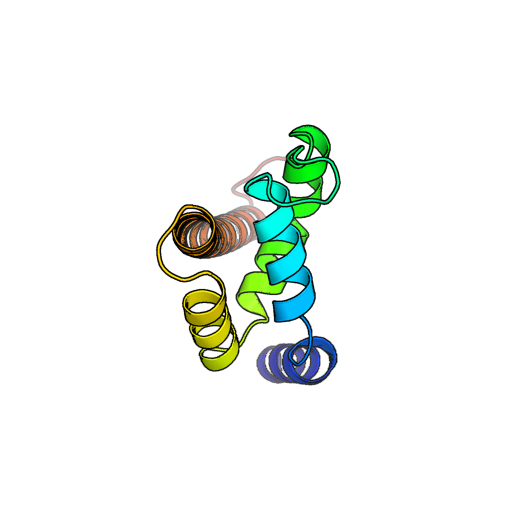,76,65,57,57,52,51,50,52,38,65,77,45,30,92,52,31,52,58,59,51,49,53,52,43,40,22,56,67,29,69,31,101,81,50,48,50,63,57,64,73,59,44,64,68,42,44,68,59,50,36,52,33,62,70,41,31,48,72,65,48,50,52,48,49,45,58,75,45,42,89,52,68,50,33,53,49,54,53,50,51,51,55,51,35,53,50,50,51,52,51,50,54,50,50,54,49,34,48,77,68,68,72,54,86,132

Secondary structure (DSSP, 8-state):
-HHHHHHHHHHHHTTTHHHHHHHHHHHHTT-STTS----HHHHHHHHHHHHHHHHHS-HHHHHHHHHHH-SSHHHHHHHHHHHHHHHHHHHHHHHHHHHHTT----

Mean predicted aligned error: 8.14 Å

Radius of gyration: 15.85 Å; Cα contacts (8 Å, |Δi|>4): 64; chains: 1; bounding box: 37×35×45 Å

InterPro domains:
  IPR018849 Nucleolar 27S pre-rRNA processing, Urb2/Npa2, C-terminal [PF10441] (9-91)
  IPR052609 Ribosome Biogenesis Regulator [PTHR15682] (6-92)